Protein AF-A0A4Z1CD11-F1 (afdb_monomer_lite)

Radius of gyration: 13.75 Å; chains: 1; bounding box: 33×26×38 Å

Structure (mmCIF, N/CA/C/O backbone):
data_AF-A0A4Z1CD11-F1
#
_entry.id   AF-A0A4Z1CD11-F1
#
loop_
_atom_site.group_PDB
_atom_site.id
_atom_site.type_symbol
_atom_site.label_atom_id
_atom_site.label_alt_id
_atom_site.label_comp_id
_atom_site.label_asym_id
_atom_site.label_entity_id
_atom_site.label_seq_id
_atom_site.pdbx_PDB_ins_code
_atom_site.Cartn_x
_atom_site.Cartn_y
_atom_site.Cartn_z
_atom_site.occupancy
_atom_site.B_iso_or_equiv
_atom_site.auth_seq_id
_atom_site.auth_comp_id
_atom_site.auth_asym_id
_atom_site.auth_atom_id
_atom_site.pdbx_PDB_model_num
ATOM 1 N N . MET A 1 1 ? 12.496 -9.911 -13.053 1.00 62.12 1 MET A N 1
ATOM 2 C CA . MET A 1 1 ? 11.143 -10.310 -13.488 1.00 62.12 1 MET A CA 1
ATOM 3 C C . MET A 1 1 ? 10.262 -9.118 -13.190 1.00 62.12 1 MET A C 1
ATOM 5 O O . MET A 1 1 ? 10.392 -8.598 -12.091 1.00 62.12 1 MET A O 1
ATOM 9 N N . GLN A 1 2 ? 9.498 -8.630 -14.166 1.00 82.62 2 GLN A N 1
ATOM 10 C CA . GLN A 1 2 ? 8.585 -7.508 -13.942 1.00 82.62 2 GLN A CA 1
ATOM 11 C C . GLN A 1 2 ? 7.402 -8.009 -13.107 1.00 82.62 2 GLN A C 1
ATOM 13 O O . GLN A 1 2 ? 6.808 -9.032 -13.444 1.00 82.62 2 GLN A O 1
ATOM 18 N N . ALA A 1 3 ? 7.108 -7.330 -12.005 1.00 86.19 3 ALA A N 1
ATOM 19 C CA . ALA A 1 3 ? 5.923 -7.556 -11.203 1.00 86.19 3 ALA A CA 1
ATOM 20 C C . ALA A 1 3 ? 4.687 -7.119 -11.996 1.00 86.19 3 ALA A C 1
ATOM 22 O O . ALA A 1 3 ? 4.642 -6.015 -12.540 1.00 86.19 3 ALA A O 1
ATOM 23 N N . VAL A 1 4 ? 3.685 -7.992 -12.043 1.00 92.44 4 VAL A N 1
ATOM 24 C CA . VAL A 1 4 ? 2.368 -7.685 -12.604 1.00 92.44 4 VAL A CA 1
ATOM 25 C C . VAL A 1 4 ? 1.458 -7.329 -11.440 1.00 92.44 4 VAL A C 1
ATOM 27 O O . VAL A 1 4 ? 1.230 -8.162 -10.566 1.00 92.44 4 VAL A O 1
ATOM 30 N N . ILE A 1 5 ? 0.970 -6.091 -11.421 1.00 95.06 5 ILE A N 1
ATOM 31 C CA . ILE A 1 5 ? 0.048 -5.610 -10.390 1.00 95.06 5 ILE A CA 1
ATOM 32 C C . ILE A 1 5 ? -1.373 -5.819 -10.897 1.00 95.06 5 ILE A C 1
ATOM 34 O O . ILE A 1 5 ? -1.781 -5.186 -11.871 1.00 95.06 5 ILE A O 1
ATOM 38 N N . THR A 1 6 ? -2.122 -6.692 -10.229 1.00 95.31 6 THR A N 1
ATOM 39 C CA . THR A 1 6 ? -3.563 -6.823 -10.472 1.00 95.31 6 THR A CA 1
ATOM 40 C C . THR A 1 6 ? -4.281 -5.779 -9.635 1.00 95.31 6 THR A C 1
ATOM 42 O O . THR A 1 6 ? -4.134 -5.784 -8.418 1.00 95.31 6 THR A O 1
ATOM 45 N N . ASP A 1 7 ? -5.015 -4.866 -10.264 1.00 94.25 7 ASP A N 1
ATOM 46 C CA . ASP A 1 7 ? -5.673 -3.780 -9.537 1.00 94.25 7 ASP A CA 1
ATOM 47 C C . ASP A 1 7 ? -6.742 -4.313 -8.579 1.00 94.25 7 ASP A C 1
ATOM 49 O O . ASP A 1 7 ? -7.548 -5.175 -8.933 1.00 94.25 7 ASP A O 1
ATOM 53 N N . THR A 1 8 ? -6.744 -3.766 -7.366 1.00 96.50 8 THR A N 1
ATOM 54 C CA . THR A 1 8 ? -7.721 -4.077 -6.325 1.00 96.50 8 THR A CA 1
ATOM 55 C C . THR A 1 8 ? -8.523 -2.823 -6.030 1.00 96.50 8 THR A C 1
ATOM 57 O O . THR A 1 8 ? -7.945 -1.773 -5.738 1.00 96.50 8 THR A O 1
ATOM 60 N N . ASP A 1 9 ? -9.851 -2.929 -6.079 1.00 95.38 9 ASP A N 1
ATOM 61 C CA . ASP A 1 9 ? -10.716 -1.850 -5.617 1.00 95.38 9 ASP A CA 1
ATOM 62 C C . ASP A 1 9 ? -10.574 -1.717 -4.086 1.00 95.38 9 ASP A C 1
ATOM 64 O O . ASP A 1 9 ? -10.793 -2.692 -3.361 1.00 95.38 9 ASP A O 1
ATOM 68 N N . PRO A 1 10 ? -10.209 -0.536 -3.554 1.00 94.31 10 PRO A N 1
ATOM 69 C CA . PRO A 1 10 ? -10.150 -0.306 -2.115 1.00 94.31 10 PRO A CA 1
ATOM 70 C C . PRO A 1 10 ? -11.459 -0.614 -1.371 1.00 94.31 10 PRO A C 1
ATOM 72 O O . PRO A 1 10 ? -11.405 -0.925 -0.183 1.00 94.31 10 PRO A O 1
ATOM 75 N N . PHE A 1 11 ? -12.618 -0.550 -2.036 1.00 91.88 11 PHE A N 1
ATOM 76 C CA . PHE A 1 11 ? -13.913 -0.900 -1.443 1.00 91.88 11 PHE A CA 1
ATOM 77 C C . PHE A 1 11 ? -14.142 -2.411 -1.306 1.00 91.88 11 PHE A C 1
ATOM 79 O O . PHE A 1 11 ? -14.984 -2.817 -0.507 1.00 91.88 11 PHE A O 1
ATOM 86 N N . ASP A 1 12 ? -13.374 -3.232 -2.026 1.00 95.25 12 ASP A N 1
ATOM 87 C CA . ASP A 1 12 ? -13.389 -4.693 -1.887 1.00 95.25 12 ASP A CA 1
ATOM 88 C C . ASP A 1 12 ? -12.457 -5.179 -0.762 1.00 95.25 12 ASP A C 1
ATOM 90 O O . ASP A 1 12 ? -12.436 -6.366 -0.421 1.00 95.25 12 ASP A O 1
ATOM 94 N N . LEU A 1 13 ? -11.672 -4.275 -0.163 1.00 96.44 13 LEU A N 1
ATOM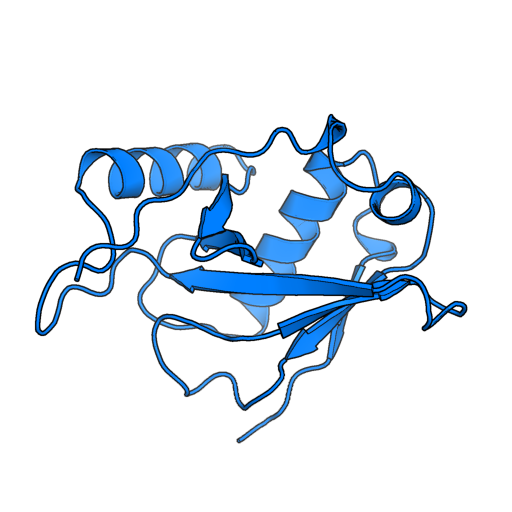 95 C CA . LEU A 1 13 ? -10.827 -4.596 0.980 1.00 96.44 13 LEU A CA 1
ATOM 96 C C . LEU A 1 13 ? -11.657 -4.802 2.261 1.00 96.44 13 LEU A C 1
ATOM 98 O O . LEU A 1 13 ? -12.781 -4.310 2.374 1.00 96.44 13 LEU A O 1
ATOM 102 N N . PRO A 1 14 ? -11.105 -5.494 3.277 1.00 96.81 14 PRO A N 1
ATOM 103 C CA . PRO A 1 14 ? -11.813 -5.717 4.530 1.00 96.81 14 PRO A CA 1
ATOM 104 C C . PRO A 1 14 ? -12.298 -4.421 5.196 1.00 96.81 14 PRO A C 1
ATOM 106 O O . PRO A 1 14 ? -11.519 -3.494 5.421 1.00 96.81 14 PRO A O 1
ATOM 109 N N . GLU A 1 15 ? -13.567 -4.406 5.612 1.00 95.75 15 GLU A N 1
ATOM 110 C CA . GLU A 1 15 ? -14.241 -3.247 6.226 1.00 95.75 15 GLU A CA 1
ATOM 111 C C . GLU A 1 15 ? -13.483 -2.659 7.429 1.00 95.75 15 GLU A C 1
ATOM 113 O O . GLU A 1 15 ? -13.536 -1.452 7.694 1.00 95.75 15 GLU A O 1
ATOM 118 N N . TRP A 1 16 ? -12.743 -3.494 8.165 1.00 96.81 16 TRP A N 1
ATOM 119 C CA . TRP A 1 16 ? -11.996 -3.054 9.341 1.00 96.81 16 TRP A CA 1
ATOM 120 C C . TRP A 1 16 ? -10.935 -1.993 9.015 1.00 96.81 16 TRP A C 1
ATOM 122 O O . TRP A 1 16 ? -10.659 -1.152 9.865 1.00 96.81 16 TRP A O 1
ATOM 132 N N . LEU A 1 17 ? -10.423 -1.947 7.780 1.00 97.06 17 LEU A N 1
ATOM 133 C CA . LEU A 1 17 ? -9.490 -0.908 7.329 1.00 97.06 17 LEU A CA 1
ATOM 134 C C . LEU A 1 17 ? -10.129 0.491 7.320 1.00 97.06 17 LEU A C 1
ATOM 136 O O . LEU A 1 17 ? -9.469 1.481 7.620 1.00 97.06 17 LEU A O 1
ATOM 140 N N . GLY A 1 18 ? -11.429 0.581 7.030 1.00 96.12 18 GLY A N 1
ATOM 141 C CA . GLY A 1 18 ? -12.182 1.838 7.054 1.00 96.12 18 GLY A CA 1
ATOM 142 C C . GLY A 1 18 ? -12.545 2.316 8.467 1.00 96.12 18 GLY A C 1
ATOM 143 O O . GLY A 1 18 ? -12.796 3.502 8.705 1.00 96.12 18 GLY A O 1
ATOM 144 N N . THR A 1 19 ? -12.607 1.390 9.425 1.00 95.56 19 THR A N 1
ATOM 145 C CA . THR A 1 19 ? -13.349 1.585 10.680 1.00 95.56 19 THR A CA 1
ATOM 146 C C . THR A 1 19 ? -12.490 1.522 11.941 1.00 95.56 19 THR A C 1
ATOM 148 O O . THR A 1 19 ? -12.831 2.214 12.904 1.00 95.56 19 THR A O 1
ATOM 151 N N . HIS A 1 20 ? -11.388 0.771 11.931 1.00 96.56 20 HIS A N 1
ATOM 152 C CA . HIS A 1 20 ? -10.502 0.569 13.080 1.00 96.56 20 HIS A CA 1
ATOM 153 C C . HIS A 1 20 ? -9.249 1.447 13.005 1.00 96.56 20 HIS A C 1
ATOM 155 O O . HIS A 1 20 ? -8.966 2.069 11.979 1.00 96.56 20 HIS A O 1
ATOM 161 N N . ASP A 1 21 ? -8.499 1.489 14.105 1.00 97.69 21 ASP A N 1
ATOM 162 C CA . ASP A 1 21 ? -7.119 1.961 14.079 1.00 97.69 21 ASP A CA 1
ATOM 163 C C . ASP A 1 21 ? -6.249 0.872 13.440 1.00 97.69 21 ASP A C 1
ATOM 165 O O . ASP A 1 21 ? -6.377 -0.310 13.763 1.00 97.69 21 ASP A O 1
ATOM 169 N N . VAL A 1 22 ? -5.398 1.260 12.494 1.00 98.12 22 VAL A N 1
ATOM 170 C CA . VAL A 1 22 ? -4.631 0.351 11.641 1.00 98.12 22 VAL A CA 1
ATOM 171 C C . VAL A 1 22 ? -3.150 0.657 11.773 1.00 98.12 22 VAL A C 1
ATOM 173 O O . VAL A 1 22 ? -2.700 1.782 11.557 1.00 98.12 22 VAL A O 1
ATOM 176 N N . VAL A 1 23 ? -2.362 -0.371 12.063 1.00 98.19 23 VAL A N 1
ATOM 177 C CA . VAL A 1 23 ? -0.904 -0.268 12.086 1.00 98.19 23 VAL A CA 1
ATOM 178 C C . VAL A 1 23 ? -0.336 -1.108 10.959 1.00 98.19 23 VAL A C 1
ATOM 180 O O . VAL A 1 23 ? -0.494 -2.330 10.938 1.00 98.19 23 VAL A O 1
ATOM 183 N N . TRP A 1 24 ? 0.366 -0.456 10.039 1.00 98.06 24 TRP A N 1
ATOM 184 C CA . TRP A 1 24 ? 1.240 -1.150 9.107 1.00 98.06 24 TRP A CA 1
ATOM 185 C C . TRP A 1 24 ? 2.571 -1.459 9.788 1.00 98.06 24 TRP A C 1
ATOM 187 O O . TRP A 1 24 ? 3.197 -0.575 10.374 1.00 98.06 24 TRP A O 1
ATOM 197 N N . ARG A 1 25 ? 3.018 -2.708 9.718 1.00 96.69 25 ARG A N 1
ATOM 198 C CA . ARG A 1 25 ? 4.256 -3.174 10.340 1.00 96.69 25 ARG A CA 1
ATOM 199 C C . ARG A 1 25 ? 5.197 -3.688 9.263 1.00 96.69 25 ARG A C 1
ATOM 201 O O . ARG A 1 25 ? 4.817 -4.549 8.474 1.00 96.69 25 ARG A O 1
ATOM 208 N N . ALA A 1 26 ? 6.425 -3.176 9.257 1.00 95.19 26 ALA A N 1
ATOM 209 C CA . ALA A 1 26 ? 7.472 -3.692 8.387 1.00 95.19 26 ALA A CA 1
ATOM 210 C C . ALA A 1 26 ? 8.025 -5.014 8.944 1.00 95.19 26 ALA A C 1
ATOM 212 O O . ALA A 1 26 ? 8.404 -5.088 10.119 1.00 95.19 26 ALA A O 1
ATOM 213 N N . ASP A 1 27 ? 8.141 -6.035 8.095 1.00 92.94 27 ASP A N 1
ATOM 214 C CA . ASP A 1 27 ? 8.716 -7.329 8.486 1.00 92.94 27 ASP A CA 1
ATOM 215 C C . ASP A 1 27 ? 10.246 -7.222 8.673 1.00 92.94 27 ASP A C 1
ATOM 217 O O . ASP A 1 27 ? 10.844 -7.917 9.500 1.00 92.94 27 ASP A O 1
ATOM 221 N N . ALA A 1 28 ? 10.880 -6.297 7.943 1.00 87.31 28 ALA A N 1
ATOM 222 C CA . ALA A 1 28 ? 12.312 -6.003 7.976 1.00 87.31 28 ALA A CA 1
ATOM 223 C C . ALA A 1 28 ? 12.583 -4.485 7.927 1.00 87.31 28 ALA A C 1
ATOM 225 O O . ALA A 1 28 ? 11.662 -3.671 7.893 1.00 87.31 28 ALA A O 1
ATOM 226 N N . GLY A 1 29 ? 13.860 -4.091 7.947 1.00 85.44 29 GLY A N 1
ATOM 227 C CA . GLY A 1 29 ? 14.255 -2.689 7.804 1.00 85.44 29 GLY A CA 1
ATOM 228 C C . GLY A 1 29 ? 13.886 -2.085 6.440 1.00 85.44 29 GLY A C 1
ATOM 229 O O . GLY A 1 29 ? 13.802 -2.783 5.429 1.00 85.44 29 GLY A O 1
ATOM 230 N N . LEU A 1 30 ? 13.710 -0.760 6.399 1.00 83.44 30 LEU A N 1
ATOM 231 C CA . LEU A 1 30 ? 13.352 -0.019 5.174 1.00 83.44 30 LEU A CA 1
ATOM 232 C C . LEU A 1 30 ? 14.470 0.035 4.116 1.00 83.44 30 LEU A C 1
ATOM 234 O O . LEU A 1 30 ? 14.212 0.339 2.955 1.00 83.44 30 LEU A O 1
ATOM 238 N N . SER A 1 31 ? 15.712 -0.276 4.487 1.00 76.31 31 SER A N 1
ATOM 239 C CA . SER A 1 31 ? 16.879 -0.295 3.591 1.00 76.31 31 SER A CA 1
ATOM 240 C C . SER A 1 31 ? 16.945 -1.528 2.676 1.00 76.31 31 SER A C 1
ATOM 242 O O . SER A 1 31 ? 17.977 -1.785 2.060 1.00 76.31 31 SER A O 1
ATOM 244 N N . THR A 1 32 ? 15.854 -2.287 2.568 1.00 76.50 32 THR A N 1
ATOM 245 C CA . THR A 1 32 ? 15.756 -3.539 1.800 1.00 76.50 32 THR A CA 1
ATOM 246 C C . THR A 1 32 ? 15.567 -3.339 0.290 1.00 76.50 32 THR A C 1
ATOM 248 O O . THR A 1 32 ? 15.633 -4.311 -0.459 1.00 76.50 32 THR A O 1
ATOM 251 N N . GLY A 1 33 ? 15.423 -2.093 -0.178 1.00 86.38 33 GLY A N 1
ATOM 252 C CA . GLY A 1 33 ? 15.371 -1.736 -1.599 1.00 86.38 33 GLY A CA 1
ATOM 253 C C . GLY A 1 33 ? 13.997 -1.227 -2.033 1.00 86.38 33 GLY A C 1
ATOM 254 O O . GLY A 1 33 ? 13.373 -0.437 -1.323 1.00 86.38 33 GLY A O 1
ATOM 255 N N . HIS A 1 34 ? 13.546 -1.666 -3.210 1.00 92.06 34 HIS A N 1
ATOM 256 C CA . HIS A 1 34 ? 12.294 -1.226 -3.834 1.00 92.06 34 HIS A CA 1
ATOM 257 C C . HIS A 1 34 ? 11.047 -1.955 -3.312 1.00 92.06 34 HIS A C 1
ATOM 259 O O . HIS A 1 34 ? 9.937 -1.533 -3.605 1.00 92.06 34 HIS A O 1
ATOM 265 N N . LEU A 1 35 ? 11.202 -3.048 -2.563 1.00 94.12 35 LEU A N 1
ATOM 266 C CA . LEU A 1 35 ? 10.096 -3.813 -1.989 1.00 94.12 35 LEU A CA 1
ATOM 267 C C . LEU A 1 35 ? 10.298 -3.937 -0.485 1.00 94.12 35 LEU A C 1
ATOM 269 O O . LEU A 1 35 ? 11.294 -4.507 -0.038 1.00 94.12 35 LEU A O 1
ATOM 273 N N . VAL A 1 36 ? 9.325 -3.460 0.285 1.00 94.69 36 VAL A N 1
ATOM 2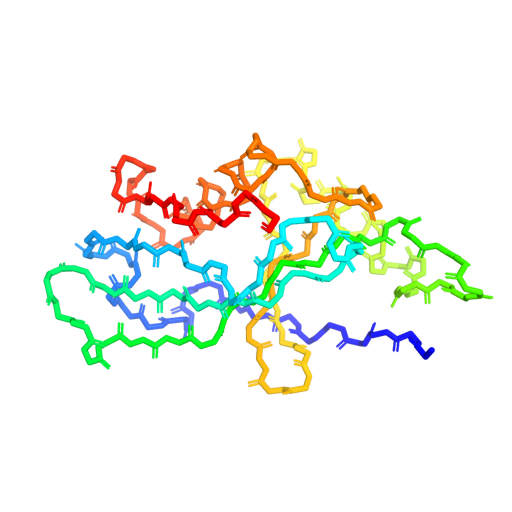74 C CA . VAL A 1 36 ? 9.302 -3.628 1.737 1.00 94.69 36 VAL A CA 1
ATOM 275 C C . VAL A 1 36 ? 8.120 -4.508 2.103 1.00 94.69 36 VAL A C 1
ATOM 277 O O . VAL A 1 36 ? 6.964 -4.117 1.935 1.00 94.69 36 VAL A O 1
ATOM 280 N N . ARG A 1 37 ? 8.423 -5.709 2.602 1.00 95.56 37 ARG A N 1
ATOM 281 C CA . ARG A 1 37 ? 7.406 -6.644 3.084 1.00 95.56 37 ARG A CA 1
ATOM 282 C C . ARG A 1 37 ? 6.814 -6.156 4.401 1.00 95.56 37 ARG A C 1
ATOM 284 O O . ARG A 1 37 ? 7.547 -5.671 5.271 1.00 95.56 37 ARG A O 1
ATOM 291 N N . GLY A 1 38 ? 5.505 -6.296 4.540 1.00 96.31 38 GLY A N 1
ATOM 292 C CA . GLY A 1 38 ? 4.809 -5.918 5.757 1.00 96.31 38 GLY A CA 1
ATOM 293 C C . GLY A 1 38 ? 3.391 -6.455 5.840 1.00 96.31 38 GLY A C 1
ATOM 294 O O . GLY A 1 38 ? 2.928 -7.255 5.019 1.00 96.31 38 GLY A O 1
ATOM 295 N N . HIS A 1 39 ? 2.695 -6.004 6.873 1.00 97.62 39 HIS A N 1
ATOM 296 C CA . HIS A 1 39 ? 1.314 -6.374 7.137 1.00 97.62 39 HIS A CA 1
ATOM 297 C C . HIS A 1 39 ? 0.556 -5.218 7.784 1.00 97.62 39 HIS A C 1
ATOM 299 O O . HIS A 1 39 ? 1.103 -4.467 8.592 1.00 97.62 39 HIS A O 1
ATOM 305 N N . LEU A 1 40 ? -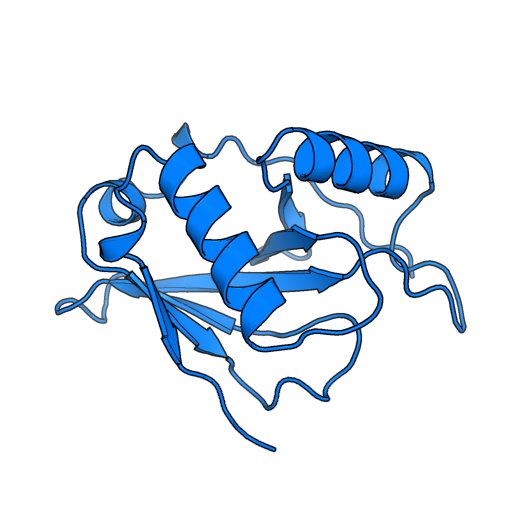0.718 -5.085 7.430 1.00 98.06 40 LEU A N 1
ATOM 306 C CA . LEU A 1 40 ? -1.670 -4.239 8.141 1.00 98.06 40 LEU A CA 1
ATOM 307 C C . LEU A 1 40 ? -2.306 -5.086 9.238 1.00 98.06 40 LEU A C 1
ATOM 309 O O . LEU A 1 40 ? -2.661 -6.242 8.996 1.00 98.06 40 LEU A O 1
ATOM 313 N N . ALA A 1 41 ? -2.474 -4.525 10.428 1.00 97.94 41 ALA A N 1
ATOM 314 C CA . ALA A 1 41 ? -3.312 -5.134 11.451 1.00 97.94 41 ALA A CA 1
ATOM 315 C C . ALA A 1 41 ? -4.162 -4.082 12.155 1.00 97.94 41 ALA A C 1
ATOM 317 O O . ALA A 1 41 ? -3.727 -2.935 12.307 1.00 97.94 41 ALA A O 1
ATOM 318 N N . ALA A 1 42 ? -5.356 -4.488 12.575 1.00 97.12 42 ALA A N 1
ATOM 319 C CA . ALA A 1 42 ? -6.212 -3.660 13.403 1.00 97.12 42 ALA A CA 1
ATOM 320 C C . ALA A 1 42 ? -5.688 -3.604 14.844 1.00 97.12 42 ALA A C 1
ATOM 322 O O . ALA A 1 42 ? -5.086 -4.551 15.352 1.00 97.12 42 ALA A O 1
ATOM 323 N N . GLU A 1 43 ? -5.974 -2.500 15.522 1.00 92.44 43 GLU A N 1
ATOM 324 C CA . GLU A 1 43 ? -5.846 -2.366 16.967 1.00 92.44 43 GLU A CA 1
ATOM 325 C C . GLU A 1 43 ? -7.245 -2.208 17.590 1.00 92.44 43 GLU A C 1
ATOM 327 O O . GLU A 1 43 ? -8.087 -1.490 17.039 1.00 92.44 43 GLU A O 1
ATOM 332 N N . PRO A 1 44 ? -7.535 -2.859 18.734 1.00 89.19 44 PRO A N 1
ATOM 333 C CA . PRO A 1 44 ? -6.678 -3.793 19.477 1.00 89.19 44 PRO A CA 1
ATOM 334 C C . PRO A 1 44 ? -6.748 -5.252 18.974 1.00 89.19 44 PRO A C 1
ATOM 336 O O . PRO A 1 44 ? -6.116 -6.132 19.560 1.00 89.19 44 PRO A O 1
ATOM 339 N N . ASP A 1 45 ? -7.546 -5.547 17.942 1.00 91.62 45 ASP A N 1
ATOM 340 C CA . ASP A 1 45 ? -7.749 -6.919 17.464 1.00 91.62 45 ASP A CA 1
ATOM 341 C C . ASP A 1 45 ? -6.660 -7.364 16.478 1.00 91.62 45 ASP A C 1
ATOM 343 O O . ASP A 1 45 ? -6.810 -7.301 15.257 1.00 91.62 45 ASP A O 1
ATOM 347 N N . ALA A 1 46 ? -5.565 -7.881 17.033 1.00 82.56 46 ALA A N 1
ATOM 348 C CA . ALA A 1 46 ? -4.431 -8.381 16.263 1.00 82.56 46 ALA A CA 1
ATOM 349 C C . ALA A 1 46 ? -4.757 -9.595 15.366 1.00 82.56 46 ALA A C 1
ATOM 351 O O . ALA A 1 46 ? -3.934 -9.948 14.519 1.00 82.56 46 ALA A O 1
ATOM 352 N N . ALA A 1 47 ? -5.915 -10.253 15.532 1.00 91.94 47 ALA A N 1
ATOM 353 C CA . ALA A 1 47 ? -6.328 -11.335 14.637 1.00 91.94 47 ALA A CA 1
ATOM 354 C C . ALA A 1 47 ? -6.771 -10.803 13.263 1.00 91.94 47 ALA A C 1
ATOM 356 O O . ALA A 1 47 ? -6.688 -11.523 12.265 1.00 91.94 47 ALA A O 1
ATOM 357 N N . LEU A 1 48 ? -7.201 -9.539 13.196 1.00 96.12 48 LEU A N 1
ATOM 358 C CA . LEU A 1 48 ? -7.518 -8.855 11.950 1.00 96.12 48 LEU A CA 1
ATOM 359 C C . LEU A 1 48 ? -6.226 -8.346 11.315 1.00 96.12 48 LEU A C 1
ATOM 361 O O . LEU A 1 48 ? -5.789 -7.222 11.557 1.00 96.12 48 LEU A O 1
ATOM 365 N N . THR A 1 49 ? -5.600 -9.192 10.501 1.00 97.00 49 THR A N 1
ATOM 366 C CA . THR A 1 49 ? -4.370 -8.852 9.787 1.00 97.00 49 THR A CA 1
ATOM 367 C C . THR A 1 49 ? -4.409 -9.289 8.330 1.00 97.00 49 THR A C 1
ATOM 369 O O . THR A 1 49 ? -4.997 -10.316 7.990 1.00 97.00 49 THR A O 1
ATOM 372 N N . ILE A 1 50 ? -3.767 -8.504 7.463 1.00 97.12 50 ILE A N 1
ATOM 373 C CA . ILE A 1 50 ? -3.531 -8.847 6.061 1.00 97.12 50 ILE A CA 1
ATOM 374 C C . ILE A 1 50 ? -2.094 -8.515 5.665 1.00 97.12 50 ILE A C 1
ATOM 376 O O . ILE A 1 50 ? -1.528 -7.503 6.085 1.00 97.12 50 ILE A O 1
ATOM 380 N N . ALA A 1 51 ? -1.511 -9.360 4.817 1.00 97.75 51 ALA A N 1
ATOM 381 C CA . ALA A 1 51 ? -0.253 -9.061 4.151 1.00 97.75 51 ALA A CA 1
ATOM 382 C C . ALA A 1 51 ? -0.427 -7.831 3.254 1.00 97.75 51 ALA A C 1
ATOM 384 O O . ALA A 1 51 ? -1.324 -7.812 2.415 1.00 97.75 51 ALA A O 1
ATOM 385 N N . CYS A 1 52 ? 0.428 -6.829 3.434 1.00 98.12 52 CYS A N 1
ATOM 386 C CA . CYS A 1 52 ? 0.408 -5.603 2.651 1.00 98.12 52 CYS A CA 1
ATOM 387 C C . CYS A 1 52 ? 1.832 -5.084 2.508 1.00 98.12 52 CYS A C 1
ATOM 389 O O . CYS A 1 52 ? 2.418 -4.584 3.469 1.00 98.12 52 CYS A O 1
ATOM 391 N N . ASP A 1 53 ? 2.381 -5.185 1.310 1.00 97.56 53 ASP A N 1
ATOM 392 C CA . ASP A 1 53 ? 3.741 -4.771 1.015 1.00 97.56 53 ASP A CA 1
ATOM 393 C C . ASP A 1 53 ? 3.754 -3.376 0.376 1.00 97.56 53 ASP A C 1
ATOM 395 O O . ASP A 1 53 ? 2.759 -2.905 -0.178 1.00 97.56 53 ASP A O 1
ATOM 399 N N . LEU A 1 54 ? 4.895 -2.697 0.451 1.00 97.12 54 LEU A N 1
ATOM 400 C CA . LEU A 1 54 ? 5.114 -1.431 -0.241 1.00 97.12 54 LEU A CA 1
ATOM 401 C C . LEU A 1 54 ? 6.069 -1.659 -1.410 1.00 97.12 54 LEU A C 1
ATOM 403 O O . LEU A 1 54 ? 7.147 -2.227 -1.219 1.00 97.12 54 LEU A O 1
ATOM 407 N N . LEU A 1 55 ? 5.687 -1.202 -2.603 1.00 97.00 55 LEU A N 1
ATOM 408 C CA . LEU A 1 55 ? 6.454 -1.392 -3.835 1.00 97.00 55 LEU A CA 1
ATOM 409 C C . LEU A 1 55 ? 6.797 -0.049 -4.489 1.00 97.00 55 LEU A C 1
ATOM 411 O O . LEU A 1 55 ? 5.915 0.685 -4.923 1.00 97.00 55 LEU A O 1
ATOM 415 N N . ALA A 1 56 ? 8.084 0.260 -4.580 1.00 96.56 56 ALA A N 1
ATOM 416 C CA . ALA A 1 56 ? 8.621 1.420 -5.273 1.00 96.56 56 ALA A CA 1
ATOM 417 C C . ALA A 1 56 ? 8.911 1.047 -6.740 1.00 96.56 56 ALA A C 1
ATOM 419 O O . ALA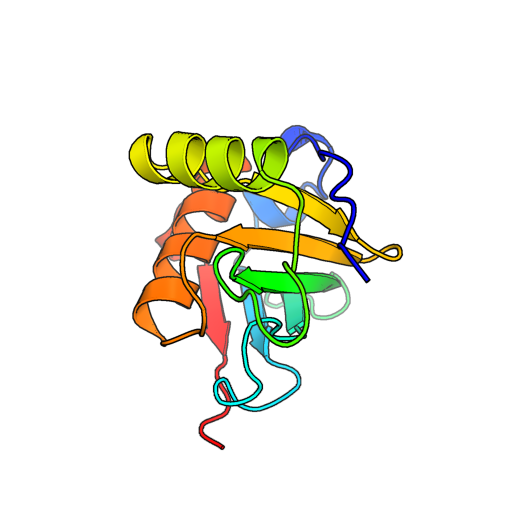 A 1 56 ? 9.659 0.107 -7.009 1.00 96.56 56 ALA A O 1
ATOM 420 N N . VAL A 1 57 ? 8.286 1.738 -7.695 1.00 96.81 57 VAL A N 1
ATOM 421 C CA . VAL A 1 57 ? 8.223 1.268 -9.097 1.00 96.81 57 VAL A CA 1
ATOM 422 C C . VAL A 1 57 ? 9.335 1.770 -10.020 1.00 96.81 57 VAL A C 1
ATOM 424 O O . VAL A 1 57 ? 9.416 1.320 -11.161 1.00 96.81 57 VAL A O 1
ATOM 427 N N . ASP A 1 58 ? 10.187 2.692 -9.567 1.00 96.19 58 ASP A N 1
ATOM 428 C CA . ASP A 1 58 ? 11.208 3.320 -10.419 1.00 96.19 58 ASP A CA 1
ATOM 429 C C . ASP A 1 58 ? 12.558 2.579 -10.408 1.00 96.19 58 ASP A C 1
ATOM 431 O O . ASP A 1 58 ? 13.489 2.988 -11.106 1.00 96.19 58 ASP A O 1
ATOM 435 N N . GLU A 1 59 ? 12.703 1.500 -9.630 1.00 92.19 59 GLU A N 1
ATOM 436 C CA . GLU A 1 59 ? 13.910 0.671 -9.684 1.00 92.19 59 GLU A CA 1
ATOM 437 C C . GLU A 1 59 ? 13.946 -0.111 -11.006 1.00 92.19 59 GLU A C 1
ATOM 439 O O . GLU A 1 59 ? 12.971 -0.752 -11.411 1.00 92.19 59 GLU A O 1
ATOM 444 N N . ALA A 1 60 ? 15.083 -0.031 -11.700 1.00 88.62 60 ALA A N 1
ATOM 445 C CA . ALA A 1 60 ? 15.228 -0.572 -13.050 1.00 88.62 60 ALA A CA 1
ATOM 446 C C . ALA A 1 60 ? 16.479 -1.426 -13.262 1.00 88.62 60 ALA A C 1
ATOM 448 O O . ALA A 1 60 ? 16.723 -1.885 -14.380 1.00 88.62 60 ALA A O 1
ATOM 449 N N . TYR A 1 61 ? 17.255 -1.674 -12.205 1.00 84.62 61 TYR A N 1
ATOM 450 C CA . TYR A 1 61 ? 18.429 -2.531 -12.258 1.00 84.62 61 TYR A CA 1
ATOM 451 C C . TYR A 1 61 ? 18.220 -3.824 -11.446 1.00 84.62 61 TYR A C 1
ATOM 453 O O . TYR A 1 61 ? 17.740 -3.773 -10.315 1.00 84.62 61 TYR A O 1
ATOM 461 N N . PRO A 1 62 ? 18.602 -5.008 -11.968 1.00 88.69 62 PRO A N 1
ATOM 462 C CA . PRO A 1 62 ? 19.128 -5.267 -13.315 1.00 88.69 62 PRO A CA 1
ATOM 463 C C . PRO A 1 62 ? 18.045 -5.256 -14.410 1.00 88.69 62 PRO A C 1
ATOM 465 O O . PRO A 1 62 ? 18.372 -5.351 -15.590 1.00 88.69 62 PRO A O 1
ATOM 468 N N . ALA A 1 63 ? 16.770 -5.169 -14.028 1.00 91.00 63 ALA A N 1
ATOM 469 C CA . ALA A 1 63 ? 15.632 -5.009 -14.926 1.00 91.00 63 ALA A CA 1
ATOM 470 C C . ALA A 1 63 ? 14.538 -4.165 -14.239 1.00 91.00 63 ALA A C 1
ATOM 472 O O . ALA A 1 63 ? 14.500 -4.148 -13.006 1.00 91.00 63 ALA A O 1
ATOM 473 N N . PRO A 1 64 ? 13.637 -3.517 -15.003 1.00 93.38 64 PRO A N 1
ATOM 474 C CA . PRO A 1 64 ? 12.473 -2.805 -14.470 1.00 93.38 64 PRO A CA 1
ATOM 475 C C . PRO A 1 64 ? 11.640 -3.654 -13.508 1.00 93.38 64 PRO A C 1
ATOM 477 O O . PRO A 1 64 ? 11.357 -4.821 -13.799 1.00 93.38 64 PRO A O 1
ATOM 480 N N . VAL A 1 65 ? 11.236 -3.052 -12.385 1.00 94.00 65 VAL A N 1
ATOM 481 C CA . VAL A 1 65 ? 10.334 -3.677 -11.405 1.00 94.00 65 VAL A CA 1
ATOM 482 C C . VAL A 1 65 ? 8.936 -3.879 -11.979 1.00 94.00 65 VAL A C 1
ATOM 484 O O . VAL A 1 65 ? 8.345 -4.917 -11.726 1.00 94.00 65 VAL A O 1
ATOM 487 N N . VAL A 1 66 ? 8.425 -2.945 -12.779 1.00 95.50 66 VAL A N 1
ATOM 488 C CA . VAL A 1 66 ? 7.132 -3.041 -13.482 1.00 95.50 66 VAL A CA 1
ATOM 489 C C . VAL A 1 66 ? 7.289 -2.604 -14.942 1.00 95.50 66 VAL A C 1
ATOM 491 O O . VAL A 1 66 ? 8.349 -2.105 -15.3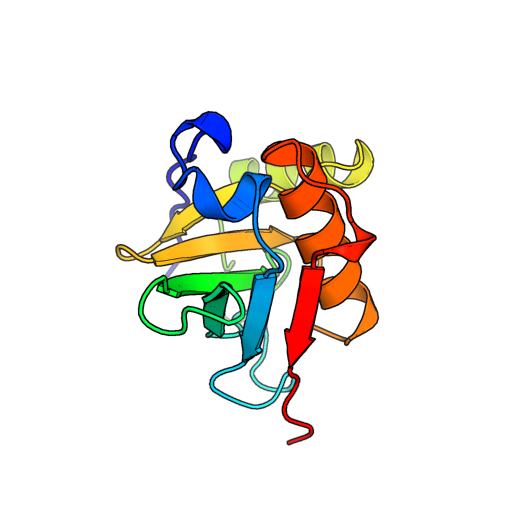31 1.00 95.50 66 VAL A O 1
ATOM 494 N N . ASP A 1 67 ? 6.253 -2.798 -15.757 1.00 95.06 67 ASP A N 1
ATOM 495 C CA . ASP A 1 67 ? 6.195 -2.232 -17.108 1.00 95.06 67 ASP A CA 1
ATOM 496 C C . ASP A 1 67 ? 5.961 -0.705 -17.103 1.00 95.06 67 ASP A C 1
ATOM 498 O O . ASP A 1 67 ? 5.652 -0.087 -16.078 1.00 95.06 67 ASP A O 1
ATOM 502 N N . ASP A 1 68 ? 6.152 -0.072 -18.264 1.00 95.06 68 ASP A N 1
ATOM 503 C CA . ASP A 1 68 ? 6.047 1.385 -18.395 1.00 95.06 68 ASP A CA 1
ATOM 504 C C . ASP A 1 68 ? 4.623 1.910 -18.169 1.00 95.06 68 ASP A C 1
ATOM 506 O O . ASP A 1 68 ? 4.462 2.992 -17.598 1.00 95.06 68 ASP A O 1
ATOM 510 N N . ASP A 1 69 ? 3.602 1.142 -18.553 1.00 95.75 69 ASP A N 1
ATOM 511 C CA . ASP A 1 69 ? 2.197 1.517 -18.376 1.00 95.75 69 ASP A CA 1
ATOM 512 C C . ASP A 1 69 ? 1.818 1.532 -16.888 1.00 95.75 69 ASP A C 1
ATOM 514 O O . ASP A 1 69 ? 1.227 2.497 -16.393 1.00 95.75 69 ASP A O 1
ATOM 518 N N . THR A 1 70 ? 2.234 0.511 -16.134 1.00 96.38 70 THR A N 1
ATOM 519 C CA . THR A 1 70 ? 2.059 0.441 -14.679 1.00 96.38 70 THR A CA 1
ATOM 520 C C . THR A 1 70 ? 2.836 1.550 -13.985 1.00 96.38 70 THR A C 1
ATOM 522 O O . THR A 1 70 ? 2.291 2.227 -13.109 1.00 96.38 70 THR A O 1
ATOM 525 N N . ARG A 1 71 ? 4.083 1.803 -14.400 1.00 96.81 71 ARG A N 1
ATOM 526 C CA . ARG A 1 71 ? 4.890 2.902 -13.859 1.00 96.81 71 ARG A CA 1
ATOM 527 C C . ARG A 1 71 ? 4.201 4.250 -14.079 1.00 96.81 71 ARG A C 1
ATOM 529 O O . ARG A 1 71 ? 4.036 5.015 -13.130 1.00 96.81 71 ARG A O 1
ATOM 536 N N . LEU A 1 72 ? 3.732 4.530 -15.296 1.00 97.38 72 LEU A N 1
ATOM 537 C CA . LEU A 1 72 ? 3.005 5.760 -15.618 1.00 97.38 72 LEU A CA 1
ATOM 538 C C . LEU A 1 72 ? 1.742 5.916 -14.762 1.00 97.38 72 LEU A C 1
ATOM 540 O O . LEU A 1 72 ? 1.506 6.989 -14.202 1.00 97.38 72 LEU A O 1
ATOM 544 N N . ARG A 1 73 ? 0.953 4.848 -14.626 1.00 97.06 73 ARG A N 1
ATOM 545 C CA . ARG A 1 73 ? -0.274 4.825 -13.822 1.00 97.06 73 ARG A CA 1
ATOM 546 C C . ARG A 1 73 ? -0.011 5.129 -12.347 1.00 97.06 73 ARG A C 1
ATOM 548 O O . ARG A 1 73 ? -0.720 5.947 -11.764 1.00 97.06 73 ARG A O 1
ATOM 555 N N . VAL A 1 74 ? 1.035 4.542 -11.763 1.00 98.25 74 VAL A N 1
ATOM 556 C CA . VAL A 1 74 ? 1.450 4.816 -10.376 1.00 98.25 74 VAL A CA 1
ATOM 557 C C . VAL A 1 74 ? 1.821 6.287 -10.193 1.00 98.25 74 VAL A C 1
ATOM 559 O O . VAL A 1 74 ? 1.348 6.928 -9.255 1.00 98.25 74 VAL A O 1
ATOM 562 N N . HIS A 1 75 ? 2.592 6.864 -11.119 1.00 98.31 75 HIS A N 1
ATOM 563 C CA . HIS A 1 75 ? 2.934 8.292 -11.087 1.00 98.31 75 HIS A CA 1
ATOM 564 C C . HIS A 1 75 ? 1.703 9.200 -11.218 1.00 98.31 75 HIS A C 1
ATOM 566 O O . HIS A 1 75 ? 1.603 10.210 -10.518 1.00 98.31 75 HIS A O 1
ATOM 572 N N . GLN A 1 76 ? 0.746 8.848 -12.079 1.00 98.25 76 GLN A N 1
ATOM 573 C CA . GLN A 1 76 ? -0.500 9.602 -12.239 1.00 98.25 76 GLN A CA 1
ATOM 574 C C . GLN A 1 76 ? -1.354 9.559 -10.969 1.00 98.25 76 GLN A C 1
ATOM 576 O O . GLN A 1 76 ? -1.701 10.617 -10.442 1.00 98.25 76 GLN A O 1
ATOM 581 N N . ALA A 1 77 ? -1.628 8.367 -10.432 1.00 98.00 77 ALA A N 1
ATOM 582 C CA . ALA A 1 77 ? -2.362 8.210 -9.176 1.00 98.00 77 ALA A CA 1
ATOM 583 C C . ALA A 1 77 ? -1.690 9.011 -8.051 1.00 98.00 77 ALA A C 1
ATOM 585 O O . ALA A 1 77 ? -2.338 9.788 -7.342 1.00 98.00 77 ALA A O 1
ATOM 586 N N . TRP A 1 78 ? -0.360 8.918 -7.956 1.00 98.38 78 TRP A N 1
ATOM 587 C CA . TRP A 1 78 ? 0.396 9.636 -6.941 1.00 98.38 78 TRP A CA 1
ATOM 588 C C . TRP A 1 78 ? 0.285 11.158 -7.079 1.00 98.38 78 TRP A C 1
ATOM 590 O O . TRP A 1 78 ? 0.080 11.870 -6.092 1.00 98.38 78 TRP A O 1
ATOM 600 N N . ARG A 1 79 ? 0.349 11.685 -8.303 1.00 98.06 79 ARG A N 1
ATOM 601 C CA . ARG A 1 79 ? 0.148 13.115 -8.566 1.00 98.06 79 ARG A CA 1
ATOM 602 C C . ARG A 1 79 ? -1.244 13.602 -8.151 1.00 98.06 79 ARG A C 1
ATOM 604 O O . ARG A 1 79 ? -1.386 14.761 -7.770 1.00 98.06 79 ARG A O 1
ATOM 611 N N . HIS A 1 80 ? -2.249 12.731 -8.194 1.00 97.69 80 HIS A N 1
ATOM 612 C CA . HIS A 1 80 ? -3.632 13.038 -7.825 1.00 97.69 80 HIS A CA 1
ATOM 613 C C . HIS A 1 80 ? -3.972 12.754 -6.354 1.00 97.69 80 HIS A C 1
ATOM 615 O O . HIS A 1 80 ? -5.140 12.788 -5.976 1.00 97.69 80 HIS A O 1
ATOM 621 N N . GLY A 1 81 ? -2.974 12.517 -5.497 1.00 97.00 81 GLY A N 1
ATOM 622 C CA . GLY A 1 81 ? -3.215 12.269 -4.072 1.00 97.00 81 GLY A CA 1
ATOM 623 C C . GLY A 1 81 ? -3.782 10.876 -3.777 1.00 97.00 81 GLY A C 1
ATOM 624 O O . GLY A 1 81 ? -4.336 10.668 -2.700 1.00 97.00 81 GLY A O 1
ATOM 625 N N . GLN A 1 82 ? -3.652 9.941 -4.721 1.00 97.75 82 GLN A N 1
ATOM 626 C CA . GLN A 1 82 ? -4.082 8.547 -4.617 1.00 97.75 82 GLN A CA 1
ATOM 627 C C . GLN A 1 82 ? -2.866 7.616 -4.514 1.00 97.75 82 GLN A C 1
ATOM 629 O O . GLN A 1 82 ? -1.726 8.036 -4.731 1.00 97.75 82 GLN A O 1
ATOM 634 N N . VAL A 1 83 ? -3.105 6.352 -4.174 1.00 98.19 83 VAL A N 1
ATOM 635 C CA . VAL A 1 83 ? -2.110 5.275 -4.212 1.00 98.19 83 VAL A CA 1
ATOM 636 C C . VAL A 1 83 ? -2.683 4.125 -5.028 1.00 98.19 83 VAL A C 1
ATOM 638 O O . VAL A 1 83 ? -3.883 3.864 -4.954 1.00 98.19 83 VAL A O 1
ATOM 641 N N . VAL A 1 84 ? -1.847 3.469 -5.830 1.00 98.31 84 VAL A N 1
ATOM 642 C CA . VAL A 1 84 ? -2.266 2.250 -6.524 1.00 98.31 84 VAL A CA 1
ATOM 643 C C . VAL A 1 84 ? -2.288 1.121 -5.506 1.00 98.31 84 VAL A C 1
ATOM 645 O O . VAL A 1 84 ? -1.261 0.808 -4.903 1.00 98.31 84 VAL A O 1
ATOM 648 N N . VAL A 1 85 ? -3.468 0.536 -5.329 1.00 98.12 85 VAL A N 1
ATOM 649 C CA . VAL A 1 85 ? -3.693 -0.661 -4.526 1.00 98.12 85 VAL A CA 1
ATOM 650 C C . VAL A 1 85 ? -3.866 -1.828 -5.487 1.00 98.12 85 VAL A C 1
ATOM 652 O O . VAL A 1 85 ? -4.646 -1.748 -6.436 1.00 98.12 85 VAL A O 1
ATOM 655 N N . GLY A 1 86 ? -3.128 -2.903 -5.261 1.00 97.44 86 GLY A N 1
ATOM 656 C CA . GLY A 1 86 ? -3.254 -4.097 -6.080 1.00 97.44 86 GLY A CA 1
ATOM 657 C C . GLY A 1 86 ? -2.660 -5.320 -5.417 1.00 97.44 86 GLY A C 1
ATOM 658 O O . GLY A 1 86 ? -2.239 -5.273 -4.266 1.00 97.44 86 GLY A O 1
ATOM 659 N N . GLU A 1 87 ? -2.597 -6.408 -6.165 1.00 97.12 87 GLU A N 1
ATOM 660 C CA . GLU A 1 87 ? -2.086 -7.689 -5.706 1.00 97.12 87 GLU A CA 1
ATOM 661 C C . GLU A 1 87 ? -0.877 -8.119 -6.542 1.00 97.12 87 GLU A C 1
ATOM 663 O O . GLU A 1 87 ? -0.890 -8.033 -7.774 1.00 97.12 87 GLU A O 1
ATOM 668 N N . VAL A 1 88 ? 0.163 -8.598 -5.854 1.00 95.31 88 VAL A N 1
ATOM 669 C CA . VAL A 1 88 ? 1.336 -9.264 -6.434 1.00 95.31 88 VAL A CA 1
ATOM 670 C C . VAL A 1 88 ? 1.597 -10.526 -5.618 1.00 95.31 88 VAL A C 1
ATOM 672 O O . VAL A 1 88 ? 1.728 -10.453 -4.397 1.00 95.31 88 VAL A O 1
ATOM 675 N N . ASP A 1 89 ? 1.673 -11.687 -6.272 1.00 92.31 89 ASP A N 1
ATOM 676 C CA . ASP A 1 89 ? 1.905 -12.987 -5.620 1.00 92.31 89 ASP A CA 1
ATOM 677 C C . ASP A 1 89 ? 0.972 -13.251 -4.413 1.00 92.31 89 ASP A C 1
ATOM 679 O O . ASP A 1 89 ? 1.419 -13.686 -3.348 1.00 92.31 89 ASP A O 1
ATOM 683 N N . SER A 1 90 ? -0.327 -12.953 -4.552 1.00 92.19 90 SER A N 1
ATOM 684 C CA . SER A 1 90 ? -1.334 -13.106 -3.483 1.00 92.19 90 SER A CA 1
ATOM 685 C C . SER A 1 90 ? -1.126 -12.249 -2.239 1.00 92.19 90 SER A C 1
ATOM 687 O O . SER A 1 90 ? -1.639 -12.558 -1.161 1.00 92.19 90 SER A O 1
ATOM 689 N N . ARG A 1 91 ? -0.382 -11.150 -2.372 1.00 96.56 91 ARG A N 1
ATOM 690 C CA . ARG A 1 91 ? -0.195 -10.159 -1.314 1.00 96.56 91 ARG A CA 1
ATOM 691 C C . ARG A 1 91 ? -0.656 -8.797 -1.798 1.00 96.56 91 ARG A C 1
ATOM 693 O O . ARG A 1 91 ? -0.341 -8.400 -2.920 1.00 96.56 91 ARG A O 1
ATOM 700 N N . LEU A 1 92 ? -1.371 -8.083 -0.930 1.00 98.12 92 LEU A N 1
ATOM 701 C CA . LEU A 1 92 ? -1.731 -6.696 -1.185 1.00 98.12 92 LEU A CA 1
ATOM 702 C C . LEU A 1 92 ? -0.447 -5.873 -1.320 1.00 98.12 92 LEU A C 1
ATOM 704 O O . LEU A 1 92 ? 0.520 -6.085 -0.586 1.00 98.12 92 LEU A O 1
ATOM 708 N N . VAL A 1 93 ? -0.437 -4.928 -2.246 1.00 98.12 93 VAL A N 1
ATOM 709 C CA . VAL A 1 93 ? 0.678 -4.031 -2.519 1.00 98.12 93 VAL A CA 1
ATOM 710 C C . VAL A 1 93 ? 0.158 -2.608 -2.643 1.00 98.12 93 VAL A C 1
ATOM 712 O O . VAL A 1 93 ? -0.809 -2.346 -3.359 1.00 98.12 93 VAL A O 1
ATOM 715 N N . LEU A 1 94 ? 0.851 -1.679 -1.986 1.00 98.44 94 LEU A N 1
ATOM 716 C CA . LEU A 1 94 ? 0.746 -0.250 -2.264 1.00 98.44 94 LEU A CA 1
ATOM 717 C C . LEU A 1 94 ? 1.909 0.152 -3.170 1.00 98.44 94 LEU A C 1
ATOM 719 O O . LEU A 1 94 ? 3.064 0.191 -2.733 1.00 98.44 94 LEU A O 1
ATOM 723 N N . ALA A 1 95 ? 1.608 0.431 -4.436 1.00 98.12 95 ALA A N 1
ATOM 724 C CA . ALA A 1 95 ? 2.611 0.842 -5.405 1.00 98.12 95 ALA A CA 1
ATOM 725 C C . ALA A 1 95 ? 2.785 2.365 -5.400 1.00 98.12 95 ALA A C 1
ATOM 727 O O . ALA A 1 95 ? 1.817 3.126 -5.515 1.00 98.12 95 ALA A O 1
ATOM 728 N N . VAL A 1 96 ? 4.037 2.804 -5.265 1.00 98.00 96 VAL A N 1
ATOM 729 C CA . VAL A 1 96 ? 4.415 4.213 -5.119 1.00 98.00 96 VAL A CA 1
ATOM 730 C C . VAL A 1 96 ? 5.573 4.581 -6.049 1.00 98.00 96 VAL A C 1
ATOM 732 O O . VAL A 1 96 ? 6.402 3.727 -6.373 1.00 98.00 96 VAL A O 1
ATOM 735 N N . PRO A 1 97 ? 5.683 5.853 -6.464 1.00 97.44 97 PRO A N 1
ATOM 736 C CA . PRO A 1 97 ? 6.883 6.357 -7.123 1.00 97.44 97 PRO A CA 1
ATOM 737 C C . PRO A 1 97 ? 8.125 6.264 -6.231 1.00 97.44 97 PRO A C 1
ATOM 739 O O . PRO A 1 97 ? 8.046 6.434 -5.014 1.00 97.44 97 PRO A O 1
ATOM 742 N N . GLY A 1 98 ? 9.288 6.082 -6.851 1.00 95.00 98 GLY A N 1
ATOM 743 C CA . GLY A 1 98 ? 10.589 6.011 -6.195 1.00 95.00 98 GLY A CA 1
ATOM 744 C C . GLY A 1 98 ? 11.293 4.667 -6.372 1.00 95.00 98 GLY A C 1
ATOM 745 O O . GLY A 1 98 ? 10.769 3.729 -6.967 1.00 95.00 98 GLY A O 1
ATOM 746 N N . THR A 1 99 ? 12.509 4.581 -5.834 1.00 94.19 99 THR A N 1
ATOM 747 C CA . THR A 1 99 ? 13.365 3.378 -5.878 1.00 94.19 99 THR A CA 1
ATOM 748 C C . THR A 1 99 ? 13.574 2.735 -4.504 1.00 94.19 99 THR A C 1
ATOM 750 O O . THR A 1 99 ? 14.064 1.614 -4.401 1.00 94.19 99 THR A O 1
ATOM 753 N N . ARG A 1 100 ? 13.225 3.449 -3.426 1.00 92.31 100 ARG A N 1
ATOM 754 C CA . ARG A 1 100 ? 13.402 3.022 -2.031 1.00 92.31 100 ARG A CA 1
ATOM 755 C C . ARG A 1 100 ? 12.419 3.730 -1.106 1.00 92.31 100 ARG A C 1
ATOM 757 O O . ARG A 1 100 ? 11.882 4.779 -1.463 1.00 92.31 100 ARG A O 1
ATOM 764 N N . PHE A 1 101 ? 12.287 3.223 0.116 1.00 93.12 101 PHE A N 1
ATOM 765 C CA . PHE A 1 101 ? 11.410 3.793 1.135 1.00 93.12 101 PHE A CA 1
ATOM 766 C C . PHE A 1 101 ? 12.161 4.589 2.203 1.00 93.12 101 PHE A C 1
ATOM 768 O O . PHE A 1 101 ? 13.204 4.178 2.708 1.00 93.12 101 PHE A O 1
ATOM 775 N N . GLY A 1 102 ? 11.576 5.729 2.567 1.00 92.44 102 GLY A N 1
ATOM 776 C CA . GLY A 1 102 ? 11.835 6.449 3.812 1.00 92.44 102 GLY A CA 1
ATOM 777 C C . GLY A 1 102 ? 10.541 6.560 4.630 1.00 92.44 102 GLY A C 1
ATOM 778 O O . GLY A 1 102 ? 9.464 6.311 4.076 1.00 92.44 102 GLY A O 1
ATOM 779 N N . PRO A 1 103 ? 10.616 6.929 5.921 1.00 93.38 103 PRO A N 1
ATOM 780 C CA . PRO A 1 103 ? 9.444 7.035 6.792 1.00 93.38 103 PRO A CA 1
ATOM 781 C C . PRO A 1 103 ? 8.324 7.913 6.216 1.00 93.38 103 PRO A C 1
ATOM 783 O O . PRO A 1 103 ? 7.150 7.572 6.325 1.00 93.38 103 PRO A O 1
ATOM 786 N N . GLU A 1 104 ? 8.676 9.010 5.550 1.00 94.62 104 GLU A N 1
ATOM 787 C CA . GLU A 1 104 ? 7.729 9.967 4.976 1.00 94.62 104 GLU A CA 1
ATOM 788 C C . GLU A 1 104 ? 6.917 9.348 3.834 1.00 94.62 104 GLU A C 1
ATOM 790 O O . GLU A 1 104 ? 5.702 9.521 3.776 1.00 94.62 104 GLU A O 1
ATOM 795 N N . LEU A 1 105 ? 7.575 8.588 2.952 1.00 95.81 105 LEU A N 1
ATOM 796 C CA . LEU A 1 105 ? 6.911 7.923 1.830 1.00 95.81 105 LEU A CA 1
ATOM 797 C C . LEU A 1 105 ? 5.973 6.815 2.318 1.00 95.81 105 LEU A C 1
ATOM 799 O O . LEU A 1 105 ? 4.885 6.652 1.771 1.00 95.81 105 LEU A O 1
ATOM 803 N N . VAL A 1 106 ? 6.372 6.092 3.371 1.00 96.69 106 VAL A N 1
ATOM 804 C CA . VAL A 1 106 ? 5.513 5.093 4.024 1.00 96.69 106 VAL A CA 1
ATOM 805 C C . VAL A 1 106 ? 4.251 5.760 4.570 1.00 96.69 106 VAL A C 1
ATOM 807 O O . VAL A 1 106 ? 3.145 5.314 4.275 1.00 96.69 106 VAL A O 1
ATOM 810 N N . LEU A 1 107 ? 4.395 6.850 5.327 1.00 97.56 107 LEU A N 1
ATOM 811 C CA . LEU A 1 107 ? 3.252 7.552 5.911 1.00 97.56 107 LEU A CA 1
ATOM 812 C C . LEU A 1 107 ? 2.337 8.177 4.845 1.00 97.56 107 LEU A C 1
ATOM 814 O O . LEU A 1 107 ? 1.119 8.107 4.996 1.00 97.56 107 LEU A O 1
ATOM 818 N N . ASP A 1 108 ? 2.881 8.732 3.755 1.00 98.19 108 ASP A N 1
ATOM 819 C CA . ASP A 1 108 ? 2.060 9.257 2.650 1.00 98.19 108 ASP A CA 1
ATOM 820 C C . ASP A 1 108 ? 1.289 8.124 1.946 1.00 98.19 108 ASP A C 1
ATOM 822 O O . ASP A 1 108 ? 0.088 8.246 1.699 1.00 98.19 108 ASP A O 1
ATOM 826 N N . ALA A 1 109 ? 1.929 6.973 1.707 1.00 98.31 109 ALA A N 1
ATOM 827 C CA . ALA A 1 109 ? 1.268 5.807 1.116 1.00 98.31 109 ALA A CA 1
ATOM 828 C C . ALA A 1 109 ? 0.101 5.303 1.983 1.00 98.31 109 ALA A C 1
ATOM 830 O O . ALA A 1 109 ? -1.002 5.089 1.474 1.00 98.31 109 ALA A O 1
ATOM 831 N N . LEU A 1 110 ? 0.312 5.180 3.298 1.00 98.44 110 LEU A N 1
ATOM 832 C CA . LEU A 1 110 ? -0.734 4.772 4.242 1.00 98.44 110 LEU A CA 1
ATOM 833 C C . LEU A 1 110 ? -1.847 5.814 4.354 1.00 98.44 110 LEU A C 1
ATOM 835 O O . LEU A 1 110 ? -3.020 5.455 4.376 1.00 98.44 110 LEU A O 1
ATOM 839 N N . GLY A 1 111 ? -1.505 7.103 4.367 1.00 98.31 111 GLY A N 1
ATOM 840 C CA . GLY A 1 111 ? -2.497 8.173 4.389 1.00 98.31 111 GLY A CA 1
ATOM 841 C C . GLY A 1 111 ? -3.395 8.161 3.148 1.00 98.31 111 GLY A C 1
ATOM 842 O O . GLY A 1 111 ? -4.593 8.432 3.232 1.00 98.31 111 GLY A O 1
ATOM 843 N N . ARG A 1 112 ? -2.840 7.802 1.988 1.00 98.50 112 ARG A N 1
ATOM 844 C CA . ARG A 1 112 ? -3.600 7.643 0.740 1.00 98.50 112 ARG A CA 1
ATOM 845 C C . ARG A 1 112 ? -4.465 6.390 0.746 1.00 98.50 112 ARG A C 1
ATOM 847 O O . ARG A 1 112 ? -5.613 6.479 0.320 1.00 98.50 112 ARG A O 1
ATOM 854 N N . LEU A 1 113 ? -3.961 5.272 1.275 1.00 98.44 113 LEU A N 1
ATOM 855 C CA . LEU A 1 113 ? -4.768 4.069 1.490 1.00 98.44 113 LEU A CA 1
ATOM 856 C C . LEU A 1 113 ? -5.957 4.373 2.407 1.00 98.44 113 LEU A C 1
ATOM 858 O O . LEU A 1 113 ? -7.085 4.054 2.049 1.00 98.44 113 LEU A O 1
ATOM 862 N N . ALA A 1 114 ? -5.721 5.045 3.538 1.00 98.19 114 ALA A N 1
ATOM 863 C CA . ALA A 1 114 ? -6.766 5.424 4.485 1.00 98.19 114 ALA A CA 1
ATOM 864 C C . ALA A 1 114 ? -7.898 6.192 3.786 1.00 98.19 114 ALA A C 1
ATOM 866 O O . ALA A 1 114 ? -9.064 5.833 3.908 1.00 98.19 114 ALA A O 1
ATOM 867 N N . ARG A 1 115 ? -7.557 7.200 2.973 1.00 98.00 115 ARG A N 1
ATOM 868 C CA . ARG A 1 115 ? -8.550 7.956 2.190 1.00 98.00 115 ARG A CA 1
ATOM 869 C C . ARG A 1 115 ? -9.283 7.084 1.174 1.00 98.00 115 ARG A C 1
ATOM 871 O O . ARG A 1 115 ? -10.481 7.272 0.988 1.00 98.00 115 ARG A O 1
ATOM 878 N N . ALA A 1 116 ? -8.576 6.163 0.522 1.00 97.38 116 ALA A N 1
ATOM 879 C CA . ALA A 1 116 ? -9.149 5.274 -0.482 1.00 97.38 116 ALA A CA 1
ATOM 880 C C . ALA A 1 116 ? -10.199 4.322 0.113 1.00 97.38 116 ALA A C 1
ATOM 882 O O . ALA A 1 116 ? -11.230 4.105 -0.511 1.00 97.38 116 ALA A O 1
ATOM 883 N N . VAL A 1 117 ? -9.988 3.837 1.342 1.00 97.38 117 VAL A N 1
ATOM 884 C CA . VAL A 1 117 ? -10.956 2.994 2.073 1.00 97.38 117 VAL A CA 1
ATOM 885 C C . VAL A 1 117 ? -11.966 3.800 2.907 1.00 97.38 117 VAL A C 1
ATOM 887 O O . VAL A 1 117 ? -12.708 3.238 3.709 1.00 97.38 117 VAL A O 1
ATOM 890 N N . GLY A 1 118 ? -11.988 5.131 2.771 1.00 96.44 118 GLY A N 1
ATOM 891 C CA . GLY A 1 118 ? -12.901 6.011 3.511 1.00 96.44 118 GLY A CA 1
ATOM 892 C C . GLY A 1 118 ? -12.558 6.223 4.994 1.00 96.44 118 GLY A C 1
ATOM 893 O O . GLY A 1 118 ? -13.361 6.796 5.733 1.00 96.44 118 GLY A O 1
ATOM 894 N N . ALA A 1 119 ? -11.375 5.803 5.441 1.00 97.19 119 ALA A N 1
ATOM 895 C CA . ALA A 1 119 ? -10.877 6.044 6.789 1.00 97.19 119 ALA A CA 1
ATOM 896 C C . ALA A 1 119 ? -10.315 7.463 6.963 1.00 97.19 119 ALA A C 1
ATOM 898 O O . ALA A 1 119 ? -9.961 8.173 6.017 1.00 97.19 119 ALA A O 1
ATOM 899 N N . ARG A 1 120 ? -10.165 7.862 8.229 1.00 96.31 120 ARG A N 1
ATOM 900 C CA . ARG A 1 120 ? -9.400 9.055 8.598 1.00 96.31 120 ARG A CA 1
ATOM 901 C C . ARG A 1 120 ? -7.918 8.719 8.685 1.00 96.31 120 ARG A C 1
ATOM 903 O O . ARG A 1 120 ? -7.551 7.689 9.243 1.00 96.31 120 ARG A O 1
ATOM 910 N N . THR A 1 121 ? -7.069 9.618 8.199 1.00 96.19 121 THR A N 1
ATOM 911 C CA . THR A 1 121 ? -5.615 9.416 8.182 1.00 96.19 121 THR A CA 1
ATOM 912 C C . THR A 1 121 ? -5.014 9.247 9.575 1.00 96.19 121 THR A C 1
ATOM 914 O O . THR A 1 121 ? -4.062 8.496 9.737 1.00 96.19 121 THR A O 1
ATOM 917 N N . GLU A 1 122 ? -5.606 9.874 10.593 1.00 96.94 122 GLU A N 1
ATOM 918 C CA . GLU A 1 122 ? -5.149 9.796 11.989 1.00 96.94 122 GLU A CA 1
ATOM 919 C C . GLU A 1 122 ? -5.291 8.394 12.608 1.00 96.94 122 GLU A C 1
ATOM 921 O O . GLU A 1 122 ? -4.706 8.138 13.656 1.00 96.94 122 GLU A O 1
ATOM 926 N N . ARG A 1 123 ? -6.059 7.496 11.974 1.00 96.94 123 ARG A N 1
ATOM 927 C CA . ARG A 1 123 ? -6.222 6.098 12.403 1.00 96.94 123 ARG A CA 1
ATOM 928 C C . ARG A 1 123 ? -5.115 5.180 11.906 1.00 96.94 123 ARG A C 1
ATOM 930 O O . ARG A 1 123 ? -5.057 4.029 12.316 1.00 96.94 123 ARG A O 1
ATOM 937 N N . TYR A 1 124 ? -4.266 5.660 11.003 1.00 98.31 124 TYR A N 1
ATOM 938 C CA . TYR A 1 124 ? -3.207 4.864 10.406 1.00 98.31 124 TYR A CA 1
ATOM 939 C C . TYR A 1 124 ? -1.860 5.212 11.027 1.00 98.31 124 TYR A C 1
ATOM 941 O O . TYR A 1 124 ? -1.471 6.378 11.101 1.00 98.31 124 TYR A O 1
ATOM 949 N N . ALA A 1 125 ? -1.118 4.184 11.425 1.00 97.94 125 ALA A N 1
ATOM 950 C CA . ALA A 1 125 ? 0.244 4.311 11.922 1.00 97.94 125 ALA A CA 1
ATOM 951 C C . ALA A 1 125 ? 1.189 3.345 11.199 1.00 97.94 125 ALA A C 1
ATOM 953 O O . ALA A 1 125 ? 0.769 2.344 10.616 1.00 97.94 125 ALA A O 1
ATOM 954 N N . ALA A 1 126 ? 2.487 3.634 11.275 1.00 97.25 126 ALA A N 1
ATOM 955 C CA . ALA A 1 126 ? 3.540 2.757 10.781 1.00 97.25 126 ALA A CA 1
ATOM 956 C C . ALA A 1 126 ? 4.473 2.354 11.926 1.00 97.25 126 ALA A C 1
ATOM 958 O O . ALA A 1 126 ? 5.014 3.210 12.627 1.00 97.25 126 ALA A O 1
ATOM 959 N N . LEU A 1 127 ? 4.705 1.053 12.082 1.00 95.94 127 LEU A N 1
ATOM 960 C CA . LEU A 1 127 ? 5.763 0.503 12.919 1.00 95.94 127 LEU A CA 1
ATOM 961 C C . LEU A 1 127 ? 6.940 0.133 12.018 1.00 95.94 127 LEU A C 1
ATOM 963 O O . LEU A 1 127 ? 6.884 -0.821 11.237 1.00 95.94 127 LEU A O 1
ATOM 967 N N . LEU A 1 128 ? 8.011 0.912 12.138 1.00 93.62 128 LEU A N 1
ATOM 968 C CA . LEU A 1 128 ? 9.201 0.805 11.301 1.00 93.62 128 LEU A CA 1
ATOM 969 C C . LEU A 1 128 ? 10.354 0.168 12.074 1.00 93.62 128 LEU A C 1
ATOM 971 O O . LEU A 1 128 ? 10.600 0.503 13.233 1.00 93.62 128 LEU A O 1
ATOM 975 N N . ARG A 1 129 ? 11.108 -0.706 11.404 1.00 86.88 129 ARG A N 1
ATOM 976 C CA . ARG A 1 129 ? 12.383 -1.220 11.912 1.00 86.88 129 ARG A CA 1
ATOM 977 C C . ARG A 1 129 ? 13.527 -0.390 11.339 1.00 86.88 129 ARG A C 1
ATOM 979 O O . ARG A 1 129 ? 13.664 -0.256 10.123 1.00 86.88 129 ARG A O 1
ATOM 986 N N . LEU A 1 130 ? 14.349 0.168 12.221 1.00 78.38 130 LEU A N 1
ATOM 987 C CA . LEU A 1 130 ? 15.534 0.940 11.856 1.00 78.38 130 LEU A CA 1
ATOM 988 C C . LEU A 1 130 ? 16.735 -0.002 11.695 1.00 78.38 130 LEU A C 1
ATOM 990 O O . LEU A 1 130 ? 17.589 -0.024 12.570 1.00 78.38 130 LEU A O 1
ATOM 994 N N . GLY A 1 131 ? 16.780 -0.770 10.601 1.00 65.44 131 GLY A N 1
ATOM 995 C CA . GLY A 1 131 ? 17.921 -1.643 10.272 1.00 65.44 131 GLY A CA 1
ATOM 996 C C . GLY A 1 131 ? 18.036 -2.873 11.160 1.00 65.44 131 GLY A C 1
ATOM 997 O O . GLY A 1 131 ? 18.564 -2.757 12.283 1.00 65.44 131 GLY A O 1
#

pLDDT: mean 94.35, std 5.87, range [62.12, 98.5]

Organism: NCBI:txid2518372

Secondary structure (DSSP, 8-state):
-PPP-EE--GGGS-THHHHSEEEEEEEEEGGG-SEE-EEEEEES-TT-EEEEEEEETT--SSS-SS-HHHHHHHHHHHHTT--EEEEETTEEEEEESSSS--HHHHHHHHHHHHHHTT--GGGEEEEEE--

Sequence (131 aa):
MQAVITDTDPFDLPEWLGTHDVVWRADAGLSTGHLVRGHLAAEPDAALTIACDLLAVDEAYPAPVVDDDTRLRVHQAWRHGQVVVGEVDSRLVLAVPGTRFGPELVLDALGRLARAVGARTERYAALLRLG

Foldseek 3Di:
DAWDWAFDQL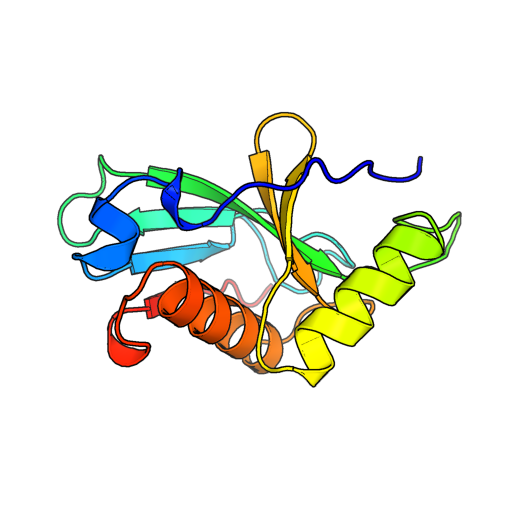QPDDLCLQPFQKEWEFPDAQPPKQKTWTKIAGPPPRVRIFTEIEGAQPDQPVHGNHDPVVLVVQVVLVVVLAWGWGDTPNGIYTYHHDTTDDPVRVLSSQCRSNVSNNHHSVSYYYDHDND